Protein AF-A0A5E4JB56-F1 (afdb_monomer_lite)

Foldseek 3Di:
DDLVVLLVVVLVVLVPVPFWPDKDQWDWDWDWDDDPDPDIDIDTLPDIARIWTDGPPAWIEGEHEEAEPVVVVVSLVSLLVCVVVVGADRGQAYEYEHADQFDDPDCVVVVDPDPDPRDRVVVVVVVVVVVQVVSCVSNVHHYHYYYRD

Structure (mmCIF, N/CA/C/O backbone):
data_AF-A0A5E4JB56-F1
#
_entry.id   AF-A0A5E4JB56-F1
#
loop_
_atom_site.group_PDB
_atom_site.id
_atom_site.type_symbol
_atom_site.label_atom_id
_atom_site.label_alt_id
_atom_site.label_comp_id
_atom_site.label_asym_id
_atom_site.label_entity_id
_atom_site.label_seq_id
_atom_site.pdbx_PDB_ins_code
_atom_site.Cartn_x
_atom_site.Cartn_y
_atom_site.Cartn_z
_atom_site.occupancy
_atom_site.B_iso_or_equiv
_atom_site.auth_seq_id
_atom_site.auth_comp_id
_atom_site.auth_asym_id
_atom_site.auth_atom_id
_atom_site.pdbx_PDB_model_num
ATOM 1 N N . MET A 1 1 ? 13.897 10.060 -12.154 1.00 63.41 1 MET A N 1
ATOM 2 C CA . MET A 1 1 ? 13.003 10.841 -11.276 1.00 63.41 1 MET A CA 1
ATOM 3 C C . MET A 1 1 ? 13.309 10.422 -9.854 1.00 63.41 1 MET A C 1
ATOM 5 O O . MET A 1 1 ? 13.398 9.224 -9.605 1.00 63.41 1 MET A O 1
ATOM 9 N N . LEU A 1 2 ? 13.581 11.370 -8.964 1.00 75.44 2 LEU A N 1
ATOM 10 C CA . LEU A 1 2 ? 13.888 11.059 -7.568 1.00 75.44 2 LEU A CA 1
ATOM 11 C C . LEU A 1 2 ? 12.614 10.584 -6.856 1.00 75.44 2 LEU A C 1
ATOM 13 O O . LEU A 1 2 ? 11.507 11.005 -7.193 1.00 75.44 2 LEU A O 1
ATOM 17 N N . LYS A 1 3 ? 12.755 9.711 -5.852 1.00 80.25 3 LYS A N 1
ATOM 18 C CA . LYS A 1 3 ? 11.611 9.181 -5.090 1.00 80.25 3 LYS A CA 1
ATOM 19 C C . LYS A 1 3 ? 10.743 10.298 -4.491 1.00 80.25 3 LYS A C 1
ATOM 21 O O . LYS A 1 3 ? 9.524 10.179 -4.471 1.00 80.25 3 LYS A O 1
ATOM 26 N N . GLU A 1 4 ? 11.352 11.392 -4.044 1.00 84.00 4 GLU A N 1
ATOM 27 C CA . GLU A 1 4 ? 10.643 12.542 -3.467 1.00 84.00 4 GLU A CA 1
ATOM 28 C C . GLU A 1 4 ? 9.754 13.262 -4.493 1.00 84.00 4 GLU A C 1
ATOM 30 O O . GLU A 1 4 ? 8.606 13.581 -4.189 1.00 84.00 4 GLU A O 1
ATOM 35 N N . GLU A 1 5 ? 10.227 13.420 -5.733 1.00 85.69 5 GLU A N 1
ATOM 36 C CA . GLU A 1 5 ? 9.447 14.014 -6.830 1.00 85.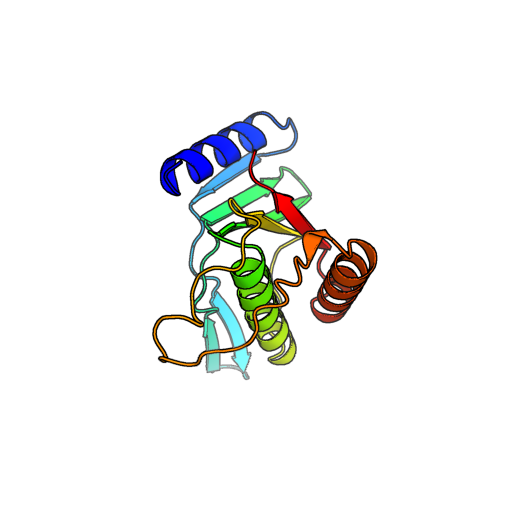69 5 GLU A CA 1
ATOM 37 C C . GLU A 1 5 ? 8.209 13.165 -7.153 1.00 85.69 5 GLU A C 1
ATOM 39 O O . GLU A 1 5 ? 7.123 13.684 -7.416 1.00 85.69 5 GLU A O 1
ATOM 44 N N . LEU A 1 6 ? 8.354 11.839 -7.093 1.00 86.69 6 LEU A N 1
ATOM 45 C CA . LEU A 1 6 ? 7.255 10.894 -7.285 1.00 86.69 6 LEU A CA 1
ATOM 46 C C . LEU A 1 6 ? 6.225 10.946 -6.164 1.00 86.69 6 LEU A C 1
ATOM 48 O O . LEU A 1 6 ? 5.026 10.911 -6.440 1.00 86.69 6 LEU A O 1
ATOM 52 N N . VAL A 1 7 ? 6.683 11.040 -4.913 1.00 89.75 7 VAL A N 1
ATOM 53 C CA . VAL A 1 7 ? 5.808 11.211 -3.746 1.00 89.75 7 VAL A CA 1
ATOM 54 C C . VAL A 1 7 ? 4.973 12.476 -3.910 1.00 89.75 7 VAL A C 1
ATOM 56 O O . VAL A 1 7 ? 3.752 12.415 -3.783 1.00 89.75 7 VAL A O 1
ATOM 59 N N . GLU A 1 8 ? 5.596 13.595 -4.280 1.00 90.69 8 GLU A N 1
ATOM 60 C CA . GLU A 1 8 ? 4.892 14.858 -4.503 1.00 90.69 8 GLU A CA 1
ATOM 61 C C . GLU A 1 8 ? 3.903 14.770 -5.678 1.00 90.69 8 GLU A C 1
ATOM 63 O O . GLU A 1 8 ? 2.750 15.196 -5.565 1.00 90.69 8 GLU A O 1
ATOM 68 N N . LYS A 1 9 ? 4.318 14.167 -6.800 1.00 90.94 9 LYS A N 1
ATOM 69 C CA . LYS A 1 9 ? 3.463 13.966 -7.980 1.00 90.94 9 LYS A CA 1
ATOM 70 C C . LYS A 1 9 ? 2.223 13.134 -7.645 1.00 90.94 9 LYS A C 1
ATOM 72 O O . LYS A 1 9 ? 1.115 13.489 -8.049 1.00 90.94 9 LYS A O 1
ATOM 77 N N . ILE A 1 10 ? 2.399 12.037 -6.909 1.00 90.88 10 ILE A N 1
ATOM 78 C CA . ILE A 1 10 ? 1.307 11.145 -6.509 1.00 90.88 10 ILE A CA 1
ATOM 79 C C . ILE A 1 10 ? 0.418 11.810 -5.449 1.00 90.88 10 ILE A C 1
ATOM 81 O O . ILE A 1 10 ? -0.801 11.690 -5.552 1.00 90.88 10 ILE A O 1
ATOM 85 N N . SER A 1 11 ? 0.983 12.566 -4.501 1.00 91.75 11 SER A N 1
ATOM 86 C CA . SER A 1 11 ? 0.211 13.346 -3.515 1.00 91.75 11 SER A CA 1
ATOM 87 C C . SER A 1 11 ? -0.754 14.307 -4.205 1.00 91.75 11 SER A C 1
ATOM 89 O O . SER A 1 11 ? -1.970 14.191 -4.054 1.00 91.75 11 SER A O 1
ATOM 91 N N . LYS A 1 12 ? -0.226 15.161 -5.093 1.00 91.88 12 LYS A N 1
ATOM 92 C CA . LYS A 1 12 ? -1.023 16.129 -5.864 1.00 91.88 12 LYS A CA 1
ATOM 93 C C . LYS A 1 12 ? -2.075 15.466 -6.747 1.00 91.88 12 LYS A C 1
ATOM 95 O O . LYS A 1 12 ? -3.103 16.070 -7.045 1.00 91.88 12 LYS A O 1
ATOM 100 N N . LYS A 1 13 ? -1.820 14.241 -7.217 1.00 91.56 13 LYS A N 1
ATOM 101 C CA . LYS A 1 13 ? -2.808 13.467 -7.974 1.00 91.56 13 LYS A CA 1
ATOM 102 C C . LYS A 1 13 ? -4.011 13.111 -7.099 1.00 91.56 13 LYS A C 1
ATOM 104 O O . LYS A 1 13 ? -5.130 13.309 -7.556 1.00 91.56 13 LYS A O 1
ATOM 109 N N . PHE A 1 14 ? -3.785 12.635 -5.875 1.00 90.31 14 PHE A N 1
ATOM 110 C CA . PHE A 1 14 ? -4.859 12.298 -4.938 1.00 90.31 14 PHE A CA 1
ATOM 111 C C . PHE A 1 14 ? -5.590 13.532 -4.406 1.00 90.31 14 PHE A C 1
ATOM 113 O O . PHE A 1 14 ? -6.811 13.512 -4.339 1.00 90.31 14 PHE A O 1
ATOM 120 N N . GLU A 1 15 ? -4.891 14.631 -4.124 1.00 88.00 15 GLU A N 1
ATOM 121 C CA . GLU A 1 15 ? -5.518 15.895 -3.690 1.00 88.00 15 GLU A CA 1
ATOM 122 C C . GLU A 1 15 ? -6.527 16.449 -4.712 1.00 88.00 15 GLU A C 1
ATOM 124 O O . GLU A 1 15 ? -7.473 17.146 -4.356 1.00 88.00 15 GLU A O 1
ATOM 129 N N . ARG A 1 16 ? -6.347 16.133 -6.000 1.00 87.62 16 ARG A N 1
ATOM 130 C CA . ARG A 1 16 ? -7.279 16.515 -7.073 1.00 87.62 16 ARG A CA 1
ATOM 131 C C . ARG A 1 16 ? -8.479 15.573 -7.195 1.00 87.62 16 ARG A C 1
ATOM 133 O O . ARG A 1 16 ? -9.417 15.886 -7.928 1.00 87.62 16 ARG A O 1
ATOM 140 N N . GLU A 1 17 ? -8.467 14.419 -6.530 1.00 84.31 17 GLU A N 1
ATOM 141 C CA . GLU A 1 17 ? -9.605 13.503 -6.501 1.00 84.31 17 GLU A CA 1
ATOM 142 C C . GLU A 1 17 ? -10.635 14.023 -5.488 1.00 84.31 17 GLU A C 1
ATOM 144 O O . GLU A 1 17 ? -10.386 14.043 -4.288 1.00 84.31 17 GLU A O 1
ATOM 149 N N . GLY A 1 18 ? -11.829 14.408 -5.954 1.00 71.69 18 GLY A N 1
ATOM 150 C CA . GLY A 1 18 ? -12.862 15.079 -5.141 1.00 71.69 18 GLY A CA 1
ATOM 151 C C . GLY A 1 18 ? -13.505 14.259 -4.010 1.00 71.69 18 GLY A C 1
ATOM 152 O O . GLY A 1 18 ? -14.616 14.568 -3.601 1.00 71.69 18 GLY A O 1
ATOM 153 N N . ARG A 1 19 ? -12.868 13.177 -3.552 1.00 84.25 19 ARG A N 1
ATOM 154 C CA . ARG A 1 19 ? -13.283 12.356 -2.398 1.00 84.25 19 ARG A CA 1
ATOM 155 C C . ARG A 1 19 ? -12.188 12.225 -1.336 1.00 84.25 19 ARG A C 1
ATOM 157 O O . ARG A 1 19 ? -12.415 11.566 -0.319 1.00 84.25 19 ARG A O 1
ATOM 164 N N . VAL A 1 20 ? -11.002 12.775 -1.595 1.00 88.81 20 VAL A N 1
ATOM 165 C CA . VAL A 1 20 ? -9.872 12.760 -0.667 1.00 88.81 20 VAL A CA 1
ATOM 166 C C . VAL A 1 20 ? -10.034 13.922 0.302 1.00 88.81 20 VAL A C 1
ATOM 168 O O . VAL A 1 20 ? -10.172 15.069 -0.108 1.00 88.81 20 VAL A O 1
ATOM 171 N N . LYS A 1 21 ? -10.042 13.593 1.591 1.00 91.19 21 LYS A N 1
ATOM 172 C CA . LYS A 1 21 ? -10.083 14.549 2.694 1.00 91.19 21 LYS A CA 1
ATOM 173 C C . LYS A 1 21 ? -8.684 15.083 2.989 1.00 91.19 21 LYS A C 1
ATOM 175 O O . LYS A 1 21 ? -8.527 16.280 3.193 1.00 91.19 21 LYS A O 1
ATOM 180 N N . ASP A 1 22 ? -7.697 14.187 3.043 1.00 91.62 22 ASP A N 1
ATOM 181 C CA . ASP A 1 22 ? -6.315 14.539 3.362 1.00 91.62 22 ASP A CA 1
ATOM 182 C C . ASP A 1 22 ? -5.315 13.548 2.747 1.00 91.62 22 ASP A C 1
ATOM 184 O O . ASP A 1 22 ? -5.627 12.371 2.524 1.00 91.62 22 ASP A O 1
ATOM 188 N N . VAL A 1 23 ? -4.099 14.033 2.497 1.00 92.06 23 VAL A N 1
ATOM 189 C CA . VAL A 1 23 ? -2.951 13.238 2.060 1.00 92.06 23 VAL A CA 1
ATOM 190 C C . VAL A 1 23 ? -1.817 13.441 3.053 1.00 92.06 23 VAL A C 1
ATOM 192 O O . VAL A 1 23 ? -1.145 14.469 3.086 1.00 92.06 23 VAL A O 1
ATOM 195 N N . ILE A 1 24 ? -1.591 12.422 3.871 1.00 92.38 24 ILE A N 1
ATOM 196 C CA . ILE A 1 24 ? -0.678 12.486 5.005 1.00 92.38 24 ILE A CA 1
ATOM 197 C C . ILE A 1 24 ? 0.605 11.744 4.634 1.00 92.38 24 ILE A C 1
ATOM 199 O O . ILE A 1 24 ? 0.568 10.660 4.047 1.00 92.38 24 ILE A O 1
ATOM 203 N N . LYS A 1 25 ? 1.767 12.290 5.008 1.00 91.12 25 LYS A N 1
ATOM 204 C CA . LYS A 1 25 ? 3.029 11.542 4.937 1.00 91.12 25 LYS A CA 1
ATOM 205 C C . LYS A 1 25 ? 2.889 10.294 5.801 1.00 91.12 25 LYS A C 1
ATOM 207 O O . LYS A 1 25 ? 2.529 10.407 6.970 1.00 91.12 25 LYS A O 1
ATOM 212 N N . GLY A 1 26 ? 3.159 9.116 5.240 1.00 84.94 26 GLY A N 1
ATOM 213 C CA . GLY A 1 26 ? 2.871 7.878 5.958 1.00 84.94 26 GLY A CA 1
ATOM 214 C C . GLY A 1 26 ? 3.656 7.760 7.260 1.00 84.94 26 GLY A C 1
ATOM 215 O O . GLY A 1 26 ? 4.604 8.513 7.483 1.00 84.94 26 GLY A O 1
ATOM 216 N N . ASP A 1 27 ? 3.268 6.838 8.140 1.00 81.62 27 ASP A N 1
ATOM 217 C CA . ASP A 1 27 ? 4.006 6.541 9.368 1.00 81.62 27 ASP A CA 1
ATOM 218 C C . ASP A 1 27 ? 4.039 5.047 9.698 1.00 81.62 27 ASP A C 1
ATOM 220 O O . ASP A 1 27 ? 3.379 4.249 9.033 1.00 81.62 27 ASP A O 1
ATOM 224 N N . TYR A 1 28 ? 4.860 4.645 10.672 1.00 79.56 28 TYR A N 1
ATOM 225 C CA . TYR A 1 28 ? 4.922 3.249 11.095 1.00 79.56 28 TYR A CA 1
ATOM 226 C C . TYR A 1 28 ? 3.542 2.745 11.512 1.00 79.56 28 TYR A C 1
ATOM 228 O O . TYR A 1 28 ? 2.883 3.309 12.387 1.00 79.56 28 TYR A O 1
ATOM 236 N N . ILE A 1 29 ? 3.132 1.633 10.907 1.00 73.62 29 ILE A N 1
ATOM 237 C CA . ILE A 1 29 ? 1.851 1.015 11.214 1.00 73.62 29 ILE A CA 1
ATOM 238 C C . ILE A 1 29 ? 2.037 0.173 12.473 1.00 73.62 29 ILE A C 1
ATOM 240 O O . ILE A 1 29 ? 2.607 -0.923 12.447 1.00 73.62 29 ILE A O 1
ATOM 244 N N . ASN A 1 30 ? 1.577 0.724 13.590 1.00 70.81 30 ASN A N 1
ATOM 245 C CA . ASN A 1 30 ? 1.545 0.055 14.879 1.00 70.81 30 ASN A CA 1
ATOM 246 C C . ASN A 1 30 ? 0.170 -0.555 15.087 1.00 70.81 30 ASN A C 1
ATOM 248 O O . ASN A 1 30 ? -0.838 0.137 14.970 1.00 70.81 30 ASN A O 1
ATOM 252 N N . ASN A 1 31 ? 0.130 -1.830 15.454 1.00 67.50 31 ASN A N 1
ATOM 253 C CA . ASN A 1 31 ? -1.103 -2.434 15.914 1.00 67.50 31 ASN A CA 1
ATOM 254 C C . ASN A 1 31 ? -0.944 -2.951 17.339 1.00 67.50 31 ASN A C 1
ATOM 256 O O . ASN A 1 31 ? 0.090 -3.512 17.720 1.00 67.50 31 ASN A O 1
ATOM 260 N N . TYR A 1 32 ? -1.987 -2.741 18.128 1.00 67.00 32 TYR A N 1
ATOM 261 C CA . TYR A 1 32 ? -2.023 -3.054 19.542 1.00 67.00 32 TYR A CA 1
ATOM 262 C C . TYR A 1 32 ? -2.992 -4.205 19.759 1.00 67.00 32 TYR A C 1
ATOM 264 O O . TYR A 1 32 ? -4.198 -4.067 19.570 1.00 67.00 32 TYR A O 1
ATOM 272 N N . LYS A 1 33 ? -2.474 -5.346 20.216 1.00 63.78 33 LYS A N 1
ATOM 273 C CA . LYS A 1 33 ? -3.311 -6.458 20.664 1.00 63.78 33 LYS A CA 1
ATOM 274 C C . LYS A 1 33 ? -3.339 -6.478 22.184 1.00 63.78 33 LYS A C 1
ATOM 276 O O . LYS A 1 33 ? -2.314 -6.700 22.831 1.00 63.78 33 LYS A O 1
ATOM 281 N N . LYS A 1 34 ? -4.518 -6.263 22.768 1.00 64.81 34 LYS A N 1
ATOM 282 C CA . LYS A 1 34 ? -4.727 -6.423 24.211 1.00 64.81 34 LYS A CA 1
ATOM 283 C C . LYS A 1 34 ? -4.710 -7.916 24.561 1.00 64.81 34 LYS A C 1
ATOM 285 O O . LYS A 1 34 ? -5.419 -8.707 23.945 1.00 64.81 34 LYS A O 1
ATOM 290 N N . ILE A 1 35 ? -3.895 -8.304 25.538 1.00 69.56 35 ILE A N 1
ATOM 291 C CA . ILE A 1 35 ? -3.784 -9.672 26.055 1.00 69.56 35 ILE A CA 1
ATOM 292 C C . ILE A 1 35 ? -4.185 -9.638 27.535 1.00 69.56 35 ILE A C 1
ATOM 294 O O . ILE A 1 35 ? -3.362 -9.441 28.424 1.00 69.56 35 ILE A O 1
ATOM 298 N N . GLY A 1 36 ? -5.480 -9.803 27.805 1.00 69.38 36 GLY A N 1
ATOM 299 C CA . GLY A 1 36 ? -6.031 -9.770 29.164 1.00 69.38 36 GLY A CA 1
ATOM 300 C C . GLY A 1 36 ? -6.231 -8.358 29.732 1.00 69.38 36 GLY A C 1
ATOM 301 O O . GLY A 1 36 ? -6.179 -7.359 29.018 1.00 69.38 36 GLY A O 1
ATOM 302 N N . ALA A 1 37 ? -6.508 -8.273 31.037 1.00 72.88 37 ALA A N 1
ATOM 303 C CA . ALA A 1 37 ? -6.933 -7.027 31.683 1.00 72.88 37 ALA A CA 1
ATOM 304 C C . ALA A 1 37 ? -5.837 -5.941 31.743 1.00 72.88 37 ALA A C 1
ATOM 306 O O . ALA A 1 37 ? -6.168 -4.760 31.662 1.00 72.88 37 ALA A O 1
ATOM 307 N N . TYR A 1 38 ? -4.554 -6.331 31.805 1.00 63.66 38 TYR A N 1
ATOM 308 C CA . TYR A 1 38 ? -3.433 -5.419 32.100 1.00 63.66 38 TYR A CA 1
ATOM 309 C C . TYR A 1 38 ? -2.209 -5.558 31.180 1.00 63.66 38 TYR A C 1
ATOM 311 O O . TYR A 1 38 ? -1.170 -4.969 31.464 1.00 63.66 38 TYR A O 1
ATOM 319 N N . LYS A 1 39 ? -2.279 -6.343 30.097 1.00 55.22 39 LYS A N 1
ATOM 320 C CA . LYS A 1 39 ? -1.164 -6.474 29.144 1.00 55.22 39 LYS A CA 1
ATOM 321 C C . LYS A 1 39 ? -1.620 -6.138 27.733 1.00 55.22 39 LYS A C 1
ATOM 323 O O . LYS A 1 39 ? -2.707 -6.520 27.306 1.00 55.22 39 LYS A O 1
ATOM 328 N N . ALA A 1 40 ? -0.765 -5.439 27.003 1.00 65.12 40 ALA A N 1
ATOM 329 C CA . ALA A 1 40 ? -0.899 -5.217 25.574 1.00 65.12 40 ALA A CA 1
ATOM 330 C C . ALA A 1 40 ? 0.432 -5.561 24.913 1.00 65.12 40 ALA A C 1
ATOM 332 O O . ALA A 1 40 ? 1.495 -5.306 25.476 1.00 65.12 40 ALA A O 1
ATOM 333 N N . VAL A 1 41 ? 0.362 -6.161 23.732 1.00 65.88 41 VAL A N 1
ATOM 334 C CA . VAL A 1 41 ? 1.522 -6.373 22.872 1.00 65.88 41 VAL A CA 1
ATOM 335 C C . VAL A 1 41 ? 1.336 -5.474 21.665 1.00 65.88 41 VAL A C 1
ATOM 337 O O . VAL A 1 41 ? 0.334 -5.589 20.956 1.00 65.88 41 VAL A O 1
ATOM 340 N N . SER A 1 42 ? 2.286 -4.566 21.452 1.00 68.25 42 SER A N 1
ATOM 341 C CA . SER A 1 42 ? 2.395 -3.835 20.198 1.00 68.25 42 SER A CA 1
ATOM 342 C C . SER A 1 42 ? 3.219 -4.656 19.216 1.00 68.25 42 SER A C 1
ATOM 344 O O . SER A 1 42 ? 4.236 -5.260 19.565 1.00 68.25 42 SER A O 1
ATOM 346 N N . LYS A 1 43 ? 2.762 -4.695 17.970 1.00 70.19 43 LYS A N 1
ATOM 347 C CA . LYS A 1 43 ? 3.566 -5.164 16.849 1.00 70.19 43 LYS A CA 1
ATOM 348 C C . LYS A 1 43 ? 3.569 -4.079 15.791 1.00 70.19 43 LYS A C 1
ATOM 350 O O . LYS A 1 43 ? 2.518 -3.564 15.413 1.00 70.19 43 LYS A O 1
ATOM 355 N N . THR A 1 44 ? 4.766 -3.752 15.335 1.00 72.69 44 THR A N 1
ATOM 356 C CA . THR A 1 44 ? 5.003 -2.710 14.344 1.00 72.69 44 THR A CA 1
ATOM 357 C C . THR A 1 44 ? 5.336 -3.368 13.022 1.00 72.69 44 THR A C 1
ATOM 359 O O . THR A 1 44 ? 6.209 -4.239 12.956 1.00 72.69 44 THR A O 1
ATOM 362 N N . LEU A 1 45 ? 4.642 -2.964 11.962 1.00 73.81 45 LEU A N 1
ATOM 363 C CA . LEU A 1 45 ? 5.106 -3.269 10.623 1.00 73.81 45 LEU A CA 1
ATOM 364 C C . LEU A 1 45 ? 6.315 -2.363 10.400 1.00 73.81 45 LEU A C 1
ATOM 366 O O . LEU A 1 45 ? 6.162 -1.153 10.248 1.00 73.81 45 LEU A O 1
ATOM 370 N N . ASN A 1 46 ? 7.520 -2.938 10.399 1.00 73.88 46 ASN A N 1
ATOM 371 C CA . ASN A 1 46 ? 8.781 -2.216 10.165 1.00 73.88 46 ASN A CA 1
ATOM 372 C C . ASN A 1 46 ? 8.940 -1.808 8.688 1.00 73.88 46 ASN A C 1
ATOM 374 O O . ASN A 1 46 ? 10.006 -1.936 8.087 1.00 73.88 46 ASN A O 1
ATOM 378 N N . PHE A 1 47 ? 7.839 -1.388 8.077 1.00 78.19 47 PHE A N 1
ATOM 379 C CA . PHE A 1 47 ? 7.759 -0.881 6.731 1.00 78.19 47 PHE A CA 1
ATOM 380 C C . PHE A 1 47 ? 6.632 0.149 6.679 1.00 78.19 47 PHE A C 1
ATOM 382 O O . PHE A 1 47 ? 5.475 -0.161 6.961 1.00 78.19 47 PHE A O 1
ATOM 389 N N . LYS A 1 48 ? 7.004 1.388 6.377 1.00 87.38 48 LYS A N 1
ATOM 390 C CA . LYS A 1 48 ? 6.147 2.568 6.460 1.00 87.38 48 LYS A CA 1
ATOM 391 C C . LYS A 1 48 ? 5.641 2.923 5.057 1.00 87.38 48 LYS A C 1
ATOM 393 O O . LYS A 1 48 ? 6.461 2.938 4.138 1.00 87.38 48 LYS A O 1
ATOM 398 N N . PRO A 1 49 ? 4.333 3.176 4.870 1.00 91.75 49 PRO A N 1
ATOM 399 C CA . PRO A 1 49 ? 3.838 3.733 3.622 1.00 91.75 49 PRO A CA 1
ATOM 400 C C . PRO A 1 49 ? 4.452 5.110 3.386 1.00 91.75 49 PRO A C 1
ATOM 402 O O . PRO A 1 49 ? 4.784 5.831 4.327 1.00 91.75 49 PRO A O 1
ATOM 405 N N . ASP A 1 50 ? 4.602 5.477 2.122 1.00 93.31 50 ASP A N 1
ATOM 406 C CA . ASP A 1 50 ? 5.064 6.808 1.751 1.00 93.31 50 ASP A CA 1
ATOM 407 C C . ASP A 1 50 ? 3.944 7.833 1.965 1.00 93.31 50 ASP A C 1
ATOM 409 O O . ASP A 1 50 ? 4.199 8.922 2.482 1.00 93.31 50 ASP A O 1
ATOM 413 N N . LEU A 1 51 ? 2.695 7.451 1.659 1.00 93.50 51 LEU A N 1
ATOM 414 C CA . LEU A 1 51 ? 1.503 8.274 1.870 1.00 93.50 51 LEU A CA 1
ATOM 415 C C . LEU A 1 51 ? 0.356 7.471 2.499 1.00 93.50 51 LEU A C 1
ATOM 417 O O . LEU A 1 51 ? 0.191 6.273 2.258 1.00 93.50 51 LEU A O 1
ATOM 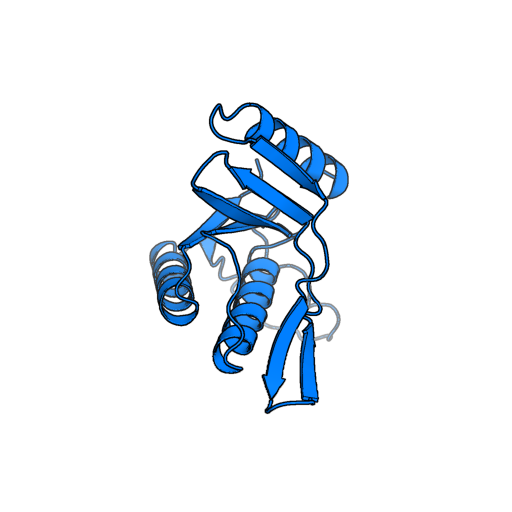421 N N . ILE A 1 52 ? -0.462 8.173 3.271 1.00 93.38 52 ILE A N 1
ATOM 422 C CA . ILE A 1 52 ? -1.729 7.722 3.838 1.00 93.38 52 ILE A CA 1
ATOM 423 C C . ILE A 1 52 ? -2.812 8.633 3.256 1.00 93.38 52 ILE A C 1
ATOM 425 O O . ILE A 1 52 ? -2.760 9.845 3.446 1.00 93.38 52 ILE A O 1
ATOM 429 N N . ILE A 1 53 ? -3.764 8.060 2.520 1.00 93.44 53 ILE A N 1
ATOM 430 C CA . ILE A 1 53 ? -4.853 8.818 1.887 1.00 93.44 53 ILE A CA 1
ATOM 431 C C . ILE A 1 53 ? -6.108 8.654 2.731 1.00 93.44 53 ILE A C 1
ATOM 433 O O . ILE A 1 53 ? -6.644 7.548 2.813 1.00 93.44 53 ILE A O 1
ATOM 437 N N . GLU A 1 54 ? -6.584 9.736 3.341 1.00 92.12 54 GLU A N 1
ATOM 438 C CA . GLU A 1 54 ? -7.863 9.754 4.047 1.00 92.12 54 GLU A CA 1
ATOM 439 C C . GLU A 1 54 ? -8.982 10.170 3.096 1.00 92.12 54 GLU A C 1
ATOM 441 O O . GLU A 1 54 ? -8.900 11.203 2.432 1.00 92.12 54 GLU A O 1
ATOM 446 N N . TYR A 1 55 ? -10.068 9.404 3.066 1.00 91.12 55 TYR A N 1
ATOM 447 C CA . TYR A 1 55 ? -11.278 9.771 2.331 1.00 91.12 55 TYR A CA 1
ATOM 448 C C . TYR A 1 55 ? -12.361 10.240 3.297 1.00 91.12 55 TYR A C 1
ATOM 450 O O . TYR A 1 55 ? -12.484 9.701 4.396 1.00 91.12 55 TYR A O 1
ATOM 458 N N . GLU A 1 56 ? -13.212 11.171 2.862 1.00 84.88 56 GLU A N 1
ATOM 459 C CA . GLU A 1 56 ? -14.223 11.802 3.727 1.00 84.88 56 GLU A CA 1
ATOM 460 C C . GLU A 1 56 ? -15.155 10.802 4.433 1.00 84.88 56 GLU A C 1
ATOM 462 O O . GLU A 1 56 ? -15.566 11.051 5.559 1.00 84.88 56 GLU A O 1
ATOM 467 N N . ASN A 1 57 ? -15.466 9.658 3.806 1.00 81.31 57 ASN A N 1
ATOM 468 C CA . ASN A 1 57 ? -16.379 8.639 4.348 1.00 81.31 57 ASN A CA 1
ATOM 469 C C . ASN A 1 57 ? -16.009 7.204 3.922 1.00 81.31 57 ASN A C 1
ATOM 471 O O . ASN A 1 57 ? -16.880 6.361 3.706 1.00 81.31 57 ASN A O 1
ATOM 475 N N . SER A 1 58 ? -14.734 6.915 3.649 1.00 76.00 58 SER A N 1
ATOM 476 C CA . SER A 1 58 ? -14.349 5.637 3.012 1.00 76.00 58 SER A CA 1
ATOM 477 C C . SER A 1 58 ? -13.082 4.993 3.571 1.00 76.00 58 SER A C 1
ATOM 479 O O . SER A 1 58 ? -12.537 4.083 2.946 1.00 76.00 58 SER A O 1
ATOM 481 N N . GLY A 1 59 ? -12.660 5.420 4.761 1.00 86.25 59 GLY A N 1
ATOM 482 C CA . GLY A 1 59 ? -11.473 4.904 5.430 1.00 86.25 59 GLY A CA 1
ATOM 483 C C . GLY A 1 59 ? -10.189 5.444 4.814 1.00 86.25 59 GLY A C 1
ATOM 484 O O . GLY A 1 59 ? -10.159 6.553 4.279 1.00 86.25 59 GLY A O 1
ATOM 485 N N . VAL A 1 60 ? -9.135 4.642 4.918 1.00 90.88 60 VAL A N 1
ATOM 486 C CA . VAL A 1 60 ? -7.766 5.043 4.600 1.00 90.88 60 VAL A CA 1
ATOM 487 C C . VAL A 1 60 ? -7.168 4.123 3.544 1.00 90.88 60 VAL A C 1
ATOM 489 O O . VAL A 1 60 ? -7.369 2.912 3.606 1.00 90.88 60 VAL A O 1
ATOM 492 N N . ASP A 1 61 ? -6.393 4.668 2.611 1.00 92.88 61 ASP A N 1
ATOM 493 C CA . ASP A 1 61 ? -5.502 3.874 1.763 1.00 92.88 61 ASP A CA 1
ATOM 494 C C . ASP A 1 61 ? -4.044 4.053 2.181 1.00 92.88 61 ASP A C 1
ATOM 496 O O . ASP A 1 61 ? -3.599 5.160 2.484 1.00 92.88 61 ASP A O 1
ATOM 500 N N . TYR A 1 62 ? -3.281 2.964 2.128 1.00 93.62 62 TYR A N 1
ATOM 501 C CA . TYR A 1 62 ? -1.828 3.008 2.285 1.00 93.62 62 TYR A CA 1
ATOM 502 C C . TYR A 1 62 ? -1.160 2.972 0.920 1.00 93.62 62 TYR A C 1
ATOM 504 O O . TYR A 1 62 ? -1.443 2.088 0.112 1.00 93.62 62 TYR A O 1
ATOM 512 N N . VAL A 1 63 ? -0.266 3.925 0.665 1.00 93.38 63 VAL A N 1
ATOM 513 C CA . VAL A 1 63 ? 0.423 4.073 -0.616 1.00 93.38 63 VAL A CA 1
ATOM 514 C C . VAL A 1 63 ? 1.921 3.893 -0.419 1.00 93.38 63 VAL A C 1
ATOM 516 O O . VAL A 1 63 ? 2.549 4.589 0.377 1.00 93.38 63 VAL A O 1
ATOM 519 N N . PHE A 1 64 ? 2.490 2.973 -1.186 1.00 92.94 64 PHE A N 1
ATOM 520 C CA . PHE A 1 64 ? 3.913 2.676 -1.247 1.00 92.94 64 PHE A CA 1
ATOM 521 C C . PHE A 1 64 ? 4.453 3.063 -2.621 1.00 92.94 64 PHE A C 1
ATOM 523 O O . PHE A 1 64 ? 3.864 2.713 -3.643 1.00 92.94 64 PHE A O 1
ATOM 530 N N . ILE A 1 65 ? 5.573 3.772 -2.642 1.00 90.69 65 ILE A N 1
ATOM 531 C CA . ILE A 1 65 ? 6.273 4.240 -3.835 1.00 90.69 65 ILE A CA 1
ATOM 532 C C . ILE A 1 65 ? 7.675 3.634 -3.794 1.00 90.69 65 ILE A C 1
ATOM 534 O O . ILE A 1 65 ? 8.498 3.953 -2.929 1.00 90.69 65 ILE A O 1
ATOM 538 N N . LEU A 1 66 ? 7.913 2.703 -4.708 1.00 88.19 66 LEU A N 1
ATOM 539 C CA . LEU A 1 66 ? 9.045 1.782 -4.688 1.00 88.19 66 LEU A CA 1
ATOM 540 C C . LEU A 1 66 ? 9.807 1.841 -6.012 1.00 88.19 66 LEU A C 1
ATOM 542 O O . LEU A 1 66 ? 9.278 2.303 -7.021 1.00 88.19 66 LEU A O 1
ATOM 546 N N . GLY A 1 67 ? 11.059 1.389 -6.002 1.00 82.19 67 GLY A N 1
ATOM 547 C CA . GLY A 1 67 ? 11.908 1.437 -7.193 1.00 82.19 67 GLY A CA 1
ATOM 548 C C . GLY A 1 67 ? 11.504 0.405 -8.246 1.00 82.19 67 GLY A C 1
ATOM 549 O O . GLY A 1 67 ? 11.635 0.644 -9.440 1.00 82.19 67 GLY A O 1
ATOM 550 N N . SER A 1 68 ? 10.962 -0.739 -7.821 1.00 83.50 68 SER A N 1
ATOM 551 C CA . SER A 1 68 ? 10.670 -1.855 -8.724 1.00 83.50 68 SER A CA 1
ATOM 552 C C . SER A 1 68 ? 9.448 -2.668 -8.309 1.00 83.50 68 SER A C 1
ATOM 554 O O . SER A 1 68 ? 9.038 -2.681 -7.145 1.00 83.50 68 SER A O 1
ATOM 556 N N . LEU A 1 69 ? 8.911 -3.435 -9.260 1.00 82.19 69 LEU A N 1
ATOM 557 C CA . LEU A 1 69 ? 7.853 -4.411 -8.995 1.00 82.19 69 LEU A CA 1
ATOM 558 C C . LEU A 1 69 ? 8.282 -5.478 -7.967 1.00 82.19 69 LEU A C 1
ATOM 560 O O . LEU A 1 69 ? 7.467 -5.925 -7.160 1.00 82.19 69 LEU A O 1
ATOM 564 N N . VAL A 1 70 ? 9.563 -5.860 -7.946 1.00 81.75 70 VAL A N 1
ATOM 565 C CA . VAL A 1 70 ? 10.108 -6.826 -6.974 1.00 81.75 70 VAL A CA 1
ATOM 566 C C . VAL A 1 70 ? 10.007 -6.285 -5.554 1.00 81.75 70 VAL A C 1
ATOM 568 O O . VAL A 1 70 ? 9.606 -7.010 -4.643 1.00 81.75 70 VAL A O 1
ATOM 571 N N . GLU A 1 71 ? 10.317 -5.004 -5.358 1.00 84.50 71 GLU A N 1
ATOM 572 C CA . GLU A 1 71 ? 10.124 -4.355 -4.064 1.00 84.50 71 GLU A CA 1
ATOM 573 C C . GLU A 1 71 ? 8.647 -4.350 -3.665 1.00 84.50 71 GLU A C 1
ATOM 575 O O . GLU A 1 71 ? 8.340 -4.676 -2.517 1.00 84.50 71 GLU A O 1
ATOM 580 N N . CYS A 1 72 ? 7.723 -4.077 -4.598 1.00 87.88 72 CYS A N 1
ATOM 581 C CA . CYS A 1 72 ? 6.283 -4.165 -4.325 1.00 87.88 72 CYS A CA 1
ATOM 582 C C . CYS A 1 72 ? 5.890 -5.554 -3.813 1.00 87.88 72 CYS A C 1
ATOM 584 O O . CYS A 1 72 ? 5.226 -5.669 -2.781 1.00 87.88 72 CYS A O 1
ATOM 586 N N . LEU A 1 73 ? 6.337 -6.614 -4.494 1.00 86.62 73 LEU A N 1
ATOM 587 C CA . LEU A 1 73 ? 6.065 -7.995 -4.092 1.00 86.62 73 LEU A CA 1
ATOM 588 C C . LEU A 1 73 ? 6.714 -8.342 -2.743 1.00 86.62 73 LEU A C 1
ATOM 590 O O . LEU A 1 73 ? 6.097 -9.015 -1.918 1.00 86.62 73 LEU A O 1
ATOM 594 N N . GLY A 1 74 ? 7.923 -7.843 -2.475 1.00 87.50 74 GLY A N 1
ATOM 595 C CA . GLY A 1 74 ? 8.600 -8.021 -1.190 1.00 87.50 74 GLY A CA 1
ATOM 596 C C . GLY A 1 74 ? 7.849 -7.364 -0.027 1.00 87.50 74 GLY A C 1
ATOM 597 O O . GLY A 1 74 ? 7.738 -7.945 1.055 1.00 87.50 74 GLY A O 1
ATOM 598 N N . VAL A 1 75 ? 7.290 -6.172 -0.243 1.00 89.06 75 VAL A N 1
ATOM 599 C CA . VAL A 1 75 ? 6.457 -5.478 0.751 1.00 89.06 75 VAL A CA 1
ATOM 600 C C . VAL A 1 75 ? 5.118 -6.188 0.941 1.00 89.06 75 VAL A C 1
ATOM 602 O O . VAL A 1 75 ? 4.698 -6.388 2.081 1.00 89.06 75 VAL A O 1
ATOM 605 N N . LEU A 1 76 ? 4.484 -6.649 -0.141 1.00 90.12 76 LEU A N 1
ATOM 606 C CA . LEU A 1 76 ? 3.272 -7.470 -0.076 1.00 90.12 76 LEU A CA 1
ATOM 607 C C . LEU A 1 76 ? 3.482 -8.751 0.733 1.00 90.12 76 LEU A C 1
ATOM 609 O O . LEU A 1 76 ? 2.659 -9.070 1.591 1.00 90.12 76 LEU A O 1
ATOM 613 N N . GLY A 1 77 ? 4.609 -9.438 0.533 1.00 88.75 77 GLY A N 1
ATOM 614 C CA . GLY A 1 77 ? 4.988 -10.605 1.328 1.00 88.75 77 GLY A CA 1
ATOM 615 C C . GLY A 1 77 ? 5.063 -10.292 2.825 1.00 88.75 77 GLY A C 1
ATOM 616 O O . GLY A 1 77 ? 4.496 -11.019 3.641 1.00 88.75 77 GLY A O 1
ATOM 617 N N . LYS A 1 78 ? 5.685 -9.166 3.201 1.00 87.69 78 LYS A N 1
ATOM 618 C CA . LYS A 1 78 ? 5.752 -8.717 4.604 1.00 87.69 78 LYS A CA 1
ATOM 619 C C . LYS A 1 78 ? 4.370 -8.413 5.183 1.00 87.69 78 LYS A C 1
ATOM 621 O O . LYS A 1 78 ? 4.099 -8.790 6.319 1.00 87.69 78 LYS A O 1
ATOM 626 N N . ILE A 1 79 ? 3.497 -7.764 4.414 1.00 88.94 79 ILE A N 1
ATOM 627 C CA . ILE A 1 79 ? 2.124 -7.459 4.838 1.00 88.94 79 ILE A CA 1
ATOM 628 C C . ILE A 1 79 ? 1.311 -8.746 5.030 1.00 88.94 79 ILE A C 1
ATOM 630 O O . ILE A 1 79 ? 0.607 -8.881 6.030 1.00 88.94 79 ILE A O 1
ATOM 634 N N . ALA A 1 80 ? 1.439 -9.715 4.122 1.00 88.50 80 ALA A N 1
ATOM 635 C CA . ALA A 1 80 ? 0.767 -11.005 4.242 1.00 88.50 80 ALA A CA 1
ATOM 636 C C . ALA A 1 80 ? 1.204 -11.768 5.504 1.00 88.50 80 ALA A C 1
ATOM 638 O O . ALA A 1 80 ? 0.353 -12.284 6.226 1.00 88.50 80 ALA A O 1
ATOM 639 N N . LEU A 1 81 ? 2.504 -11.774 5.824 1.00 85.06 81 LEU A N 1
ATOM 640 C CA . LEU A 1 81 ? 3.013 -12.332 7.085 1.00 85.06 81 LEU A CA 1
ATOM 641 C C . LEU A 1 81 ? 2.448 -11.590 8.305 1.00 85.06 81 LEU A C 1
ATOM 643 O O . LEU A 1 81 ? 2.093 -12.202 9.310 1.00 85.06 81 LEU A O 1
ATOM 647 N N . PHE A 1 82 ? 2.315 -10.267 8.214 1.00 84.44 82 PHE A N 1
ATOM 648 C CA . PHE A 1 82 ? 1.711 -9.461 9.273 1.00 84.44 82 PHE A CA 1
ATOM 649 C C . PHE A 1 82 ? 0.248 -9.858 9.528 1.00 84.44 82 PHE A C 1
ATOM 651 O O . PHE A 1 82 ? -0.166 -10.002 10.682 1.00 84.44 82 PHE A O 1
ATOM 658 N N . LYS A 1 83 ? -0.509 -10.137 8.458 1.00 84.38 83 LYS A N 1
ATOM 659 C CA . LYS A 1 83 ? -1.881 -10.650 8.550 1.00 84.38 83 LYS A CA 1
ATOM 660 C C . LYS A 1 83 ? -1.942 -12.043 9.180 1.00 84.38 83 LYS A C 1
ATOM 662 O O . LYS A 1 83 ? -2.796 -12.269 10.036 1.00 84.38 83 LYS A O 1
ATOM 667 N N . GLU A 1 84 ? -1.023 -12.950 8.837 1.00 83.25 84 GLU A N 1
ATOM 668 C CA . GLU A 1 84 ? -0.920 -14.281 9.472 1.00 83.25 84 GLU A CA 1
ATOM 669 C C . GLU A 1 84 ? -0.682 -14.188 10.986 1.00 83.25 84 GLU A C 1
ATOM 671 O O . GLU A 1 84 ? -1.172 -15.010 11.758 1.00 83.25 84 GLU A O 1
ATOM 676 N N . MET A 1 85 ? -0.013 -13.127 11.442 1.00 80.12 85 MET A N 1
ATOM 677 C CA . MET A 1 85 ? 0.176 -12.827 12.865 1.00 80.12 85 MET A CA 1
ATOM 678 C C . MET A 1 85 ? -1.086 -12.251 13.543 1.00 80.12 85 MET A C 1
ATOM 680 O O . MET A 1 85 ? -1.004 -11.800 14.690 1.00 80.12 85 MET A O 1
ATOM 684 N N . GLN A 1 86 ? -2.240 -12.299 12.864 1.00 77.75 86 GLN A N 1
ATOM 685 C CA . GLN A 1 86 ? -3.538 -11.744 13.265 1.00 77.75 86 GLN A CA 1
ATOM 686 C C . GLN A 1 86 ? -3.500 -10.239 13.522 1.00 77.75 86 GLN A C 1
ATOM 688 O O . GLN A 1 86 ? -4.170 -9.734 14.426 1.00 77.75 86 GLN A O 1
ATOM 693 N N . ILE A 1 87 ? -2.690 -9.526 12.746 1.00 74.06 87 ILE A N 1
ATOM 694 C CA . ILE A 1 87 ? -2.628 -8.076 12.795 1.00 74.06 87 ILE A CA 1
ATOM 695 C C . ILE A 1 87 ? -3.336 -7.552 11.562 1.00 74.06 87 ILE A C 1
ATOM 697 O O . ILE A 1 87 ? -2.871 -7.758 10.443 1.00 74.06 87 ILE A O 1
ATOM 701 N N . ASP A 1 88 ? -4.481 -6.908 11.763 1.00 76.12 88 ASP A N 1
ATOM 702 C CA . ASP A 1 88 ? -5.189 -6.307 10.643 1.00 76.12 88 ASP A CA 1
ATOM 703 C C . ASP A 1 88 ? -4.599 -4.943 10.295 1.00 76.12 88 ASP A C 1
ATOM 705 O O . ASP A 1 88 ? -4.115 -4.218 11.165 1.00 76.12 88 ASP A O 1
ATOM 709 N N . LEU A 1 89 ? -4.637 -4.590 9.018 1.00 81.62 89 LEU A N 1
ATOM 710 C CA . LEU A 1 89 ? -4.323 -3.235 8.594 1.00 81.62 89 LEU A CA 1
ATOM 711 C C . LEU A 1 89 ? -5.622 -2.441 8.563 1.00 81.62 89 LEU A C 1
ATOM 713 O O . LEU A 1 89 ? -6.578 -2.844 7.893 1.00 81.62 89 LEU A O 1
ATOM 717 N N . ASP A 1 90 ? -5.650 -1.304 9.253 1.00 84.06 90 ASP A N 1
ATOM 718 C CA . ASP A 1 90 ? -6.794 -0.392 9.229 1.00 84.06 90 ASP A CA 1
ATOM 719 C C . ASP A 1 90 ? -6.747 0.490 7.974 1.00 84.06 90 ASP A C 1
ATOM 721 O O . ASP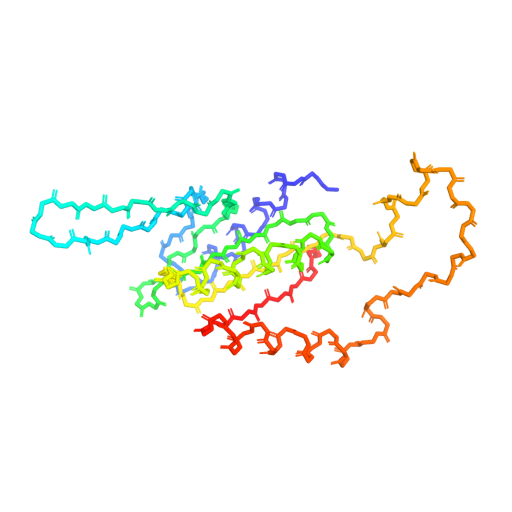 A 1 90 ? -6.512 1.694 8.001 1.00 84.06 90 ASP A O 1
ATOM 725 N N . CYS A 1 91 ? -6.866 -0.175 6.828 1.00 88.25 91 CYS A N 1
ATOM 726 C CA . CYS A 1 91 ? -6.964 0.446 5.519 1.00 88.25 91 CYS A CA 1
ATOM 727 C C . CYS A 1 91 ? -8.016 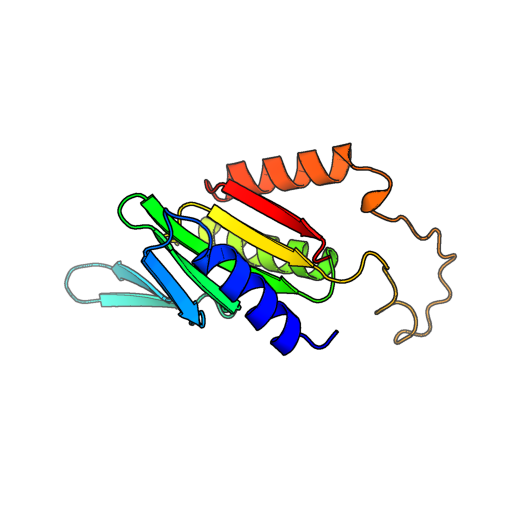-0.279 4.677 1.00 88.25 91 CYS A C 1
ATOM 729 O O . CYS A 1 91 ? -8.373 -1.434 4.940 1.00 88.25 91 CYS A O 1
ATOM 731 N N . LYS A 1 92 ? -8.515 0.403 3.652 1.00 89.88 92 LYS A N 1
ATOM 732 C CA . LYS A 1 92 ? -9.411 -0.145 2.638 1.00 89.88 92 LYS A CA 1
ATOM 733 C C . LYS A 1 92 ? -8.612 -0.813 1.526 1.00 89.88 92 LYS A C 1
ATOM 735 O O . LYS A 1 92 ? -8.885 -1.961 1.170 1.00 89.88 92 LYS A O 1
ATOM 740 N N . SER A 1 93 ? -7.631 -0.096 0.985 1.00 92.38 93 SER A N 1
ATOM 741 C CA . SER A 1 93 ? -6.754 -0.609 -0.058 1.00 92.38 93 SER A CA 1
ATOM 742 C C . SER A 1 93 ? -5.286 -0.300 0.207 1.00 92.38 93 SER A C 1
ATOM 744 O O . SER A 1 93 ? -4.925 0.631 0.931 1.00 92.38 93 SER A O 1
ATOM 746 N N . ILE A 1 94 ? -4.440 -1.121 -0.405 1.00 94.12 94 ILE A N 1
ATOM 747 C CA . ILE A 1 94 ? -2.992 -0.987 -0.383 1.00 94.12 94 ILE A CA 1
ATOM 748 C C . ILE A 1 94 ? -2.541 -0.756 -1.817 1.00 94.12 94 ILE A C 1
ATOM 750 O O . ILE A 1 94 ? -2.790 -1.576 -2.705 1.00 94.12 94 ILE A O 1
ATOM 754 N N . ARG A 1 95 ? -1.902 0.385 -2.049 1.00 94.69 95 ARG A N 1
ATOM 755 C CA . ARG A 1 95 ? -1.518 0.858 -3.373 1.00 94.69 95 ARG A CA 1
ATOM 756 C C . ARG A 1 95 ? -0.007 0.868 -3.504 1.00 94.69 95 ARG A C 1
ATOM 758 O O . ARG A 1 95 ? 0.685 1.405 -2.649 1.00 94.69 95 ARG A O 1
ATOM 765 N N . PHE A 1 96 ? 0.489 0.320 -4.599 1.00 92.88 96 PHE A N 1
ATOM 766 C CA . PHE A 1 96 ? 1.898 0.285 -4.944 1.00 92.88 96 PHE A CA 1
ATOM 767 C C . PHE A 1 96 ? 2.113 1.042 -6.244 1.00 92.88 96 PHE A C 1
ATOM 769 O O . PHE A 1 96 ? 1.451 0.761 -7.244 1.00 92.88 96 PHE A O 1
ATOM 776 N N . TYR A 1 97 ? 3.047 1.981 -6.217 1.00 91.31 97 TYR A N 1
ATOM 777 C CA . TYR A 1 97 ? 3.588 2.649 -7.386 1.00 91.31 97 TYR A CA 1
ATOM 778 C C . TYR A 1 97 ? 5.044 2.227 -7.555 1.00 91.31 97 TYR A C 1
ATOM 780 O O . TYR A 1 97 ? 5.799 2.267 -6.584 1.00 91.31 97 TYR A O 1
ATOM 788 N N . TYR A 1 98 ? 5.431 1.821 -8.762 1.00 87.69 98 TYR A N 1
ATOM 789 C CA . TYR A 1 98 ? 6.812 1.444 -9.077 1.00 87.69 98 TYR A CA 1
ATOM 790 C C . TYR A 1 98 ? 7.339 2.197 -10.296 1.00 87.69 98 TYR A C 1
ATOM 792 O O . TYR A 1 98 ? 6.569 2.497 -11.206 1.00 87.69 98 TYR A O 1
ATOM 800 N N . THR A 1 99 ? 8.630 2.523 -10.313 1.00 82.44 99 THR A N 1
ATOM 801 C CA . THR A 1 99 ? 9.237 3.352 -11.368 1.00 82.44 99 THR A CA 1
ATOM 802 C C . THR A 1 99 ? 9.809 2.546 -12.521 1.00 82.44 99 THR A C 1
ATOM 804 O O . THR A 1 99 ? 9.645 2.950 -13.673 1.00 82.44 99 THR A O 1
ATOM 807 N N . ASP A 1 100 ? 10.408 1.390 -12.230 1.00 73.12 100 ASP A N 1
ATOM 808 C CA . ASP A 1 100 ? 11.141 0.608 -13.223 1.00 73.12 100 ASP A CA 1
ATOM 809 C C . ASP A 1 100 ? 10.560 -0.795 -13.429 1.00 73.12 100 ASP A C 1
ATOM 811 O O . ASP A 1 100 ? 10.092 -1.449 -12.493 1.00 73.12 100 ASP A O 1
ATOM 815 N N . ASP A 1 101 ? 10.632 -1.254 -14.681 1.00 59.75 101 ASP A N 1
ATOM 816 C CA . ASP A 1 101 ? 10.256 -2.609 -15.109 1.00 59.75 101 ASP A CA 1
ATOM 817 C C . ASP A 1 101 ? 11.457 -3.568 -15.215 1.00 59.75 101 ASP A C 1
ATOM 819 O O . ASP A 1 101 ? 11.276 -4.739 -15.548 1.00 59.75 101 ASP A O 1
ATOM 823 N N . ASP A 1 102 ? 12.681 -3.124 -14.919 1.00 53.31 102 ASP A N 1
ATOM 824 C CA . ASP A 1 102 ? 13.868 -3.918 -15.231 1.00 53.31 102 ASP A CA 1
ATOM 825 C C . ASP A 1 102 ? 14.512 -4.553 -13.990 1.00 53.31 102 ASP A C 1
ATOM 827 O O . ASP A 1 102 ? 15.061 -3.912 -13.093 1.00 53.31 102 ASP A O 1
ATOM 831 N N . TYR A 1 103 ? 14.447 -5.884 -13.979 1.00 53.19 103 TYR A N 1
ATOM 832 C CA . TYR A 1 103 ? 15.297 -6.767 -13.193 1.00 53.19 103 TYR A CA 1
ATOM 833 C C . TYR A 1 103 ? 16.763 -6.512 -13.569 1.00 53.19 103 TYR A C 1
ATOM 835 O O . TYR A 1 103 ? 17.270 -7.081 -14.533 1.00 53.19 103 TYR A O 1
ATOM 843 N N . LEU A 1 104 ? 17.461 -5.662 -12.815 1.00 44.31 104 LEU A N 1
ATOM 844 C CA . LEU A 1 104 ? 18.908 -5.513 -12.981 1.00 44.31 104 LEU A CA 1
ATOM 845 C C . LEU A 1 104 ? 19.614 -5.082 -11.696 1.00 44.31 104 LEU A C 1
ATOM 847 O O . LEU A 1 104 ? 20.453 -4.203 -11.714 1.00 44.31 104 LEU A O 1
ATOM 851 N N . TYR A 1 105 ? 19.289 -5.688 -10.553 1.00 39.78 105 TYR A N 1
ATOM 852 C CA . TYR A 1 105 ? 20.075 -5.481 -9.331 1.00 39.78 105 TYR A CA 1
ATOM 853 C C . TYR A 1 105 ? 19.993 -6.714 -8.429 1.00 39.78 105 TYR A C 1
ATOM 855 O O . TYR A 1 105 ? 19.099 -6.804 -7.590 1.00 39.78 105 TYR A O 1
ATOM 863 N N . LYS A 1 106 ? 20.892 -7.690 -8.655 1.00 41.06 106 LYS A N 1
ATOM 864 C CA . LYS A 1 106 ? 21.482 -8.602 -7.635 1.00 41.06 106 LYS A CA 1
ATOM 865 C C . LYS A 1 106 ? 22.262 -9.801 -8.189 1.00 41.06 106 LYS A C 1
ATOM 867 O O . LYS A 1 106 ? 22.880 -10.505 -7.400 1.00 41.06 106 LYS A O 1
ATOM 872 N N . ALA A 1 107 ? 22.270 -10.050 -9.499 1.00 40.31 107 ALA A N 1
ATOM 873 C CA . ALA A 1 107 ? 23.082 -11.139 -10.056 1.00 40.31 107 ALA A CA 1
ATOM 874 C C . ALA A 1 107 ? 24.573 -10.762 -10.203 1.00 40.31 107 ALA A C 1
ATOM 876 O O . ALA A 1 107 ? 25.437 -11.621 -10.040 1.00 40.31 107 ALA A O 1
ATOM 877 N N . GLU A 1 108 ? 24.889 -9.483 -10.442 1.00 39.03 108 GLU A N 1
ATOM 878 C CA . GLU A 1 108 ? 26.274 -9.039 -10.682 1.00 39.03 108 GLU A CA 1
ATOM 879 C C . GLU A 1 108 ? 27.128 -8.933 -9.406 1.00 39.03 108 GLU A C 1
ATOM 881 O O . GLU A 1 108 ? 28.314 -9.250 -9.450 1.00 39.03 108 GLU A O 1
ATOM 886 N N . GLU A 1 109 ? 26.552 -8.596 -8.244 1.00 37.91 109 GLU A N 1
ATOM 887 C CA . GLU A 1 109 ? 27.320 -8.487 -6.985 1.00 37.91 109 GLU A CA 1
ATOM 888 C C . GLU A 1 109 ? 27.820 -9.839 -6.437 1.00 37.91 109 GLU A C 1
ATOM 890 O O . GLU A 1 109 ? 28.675 -9.867 -5.555 1.00 37.91 109 GLU A O 1
ATOM 895 N N . MET A 1 110 ? 27.322 -10.968 -6.954 1.00 42.09 110 MET A N 1
ATOM 896 C CA . MET A 1 110 ? 27.689 -12.312 -6.484 1.00 42.09 110 MET A CA 1
ATOM 897 C C . MET A 1 110 ? 28.582 -13.102 -7.453 1.00 42.09 110 MET A C 1
ATOM 899 O O . MET A 1 110 ? 28.832 -14.281 -7.210 1.00 42.09 110 MET A O 1
ATOM 903 N N . GLY A 1 111 ? 29.073 -12.497 -8.544 1.00 39.66 111 GLY A N 1
ATOM 904 C CA . GLY A 1 111 ? 30.000 -13.163 -9.477 1.00 39.66 111 GLY A CA 1
ATOM 905 C C . GLY A 1 111 ? 29.434 -14.415 -10.167 1.00 39.66 111 GLY A C 1
ATOM 906 O O . GLY A 1 111 ? 30.189 -15.233 -10.692 1.00 39.66 111 GLY A O 1
ATOM 907 N N . LEU A 1 112 ? 28.111 -14.589 -10.162 1.00 41.81 112 LEU A N 1
ATOM 908 C CA . LEU A 1 112 ? 27.430 -15.731 -10.760 1.00 41.81 112 LEU A CA 1
ATOM 909 C C . LEU A 1 112 ? 27.087 -15.409 -12.214 1.00 41.81 112 LEU A C 1
ATOM 911 O O . LEU A 1 112 ? 26.090 -14.745 -12.498 1.00 41.81 112 LEU A O 1
ATOM 915 N N . ALA A 1 113 ? 27.893 -15.927 -13.143 1.00 45.84 113 ALA A N 1
ATOM 916 C CA . ALA A 1 113 ? 27.511 -16.027 -14.546 1.00 45.84 113 ALA A CA 1
ATOM 917 C C . ALA A 1 113 ? 26.303 -16.971 -14.654 1.00 45.84 113 ALA A C 1
ATOM 919 O O . ALA A 1 113 ? 26.441 -18.189 -14.725 1.00 45.84 113 ALA A O 1
ATOM 920 N N . THR A 1 114 ? 25.104 -16.405 -14.607 1.00 42.56 114 THR A N 1
ATOM 921 C CA . THR A 1 114 ? 23.863 -17.114 -14.904 1.00 42.56 114 THR A CA 1
ATOM 922 C C . THR A 1 114 ? 23.402 -16.634 -16.267 1.00 42.56 114 THR A C 1
ATOM 924 O O . THR A 1 114 ? 23.340 -15.433 -16.514 1.00 42.56 114 THR A O 1
ATOM 927 N N . SER A 1 115 ? 23.154 -17.569 -17.183 1.00 40.56 115 SER A N 1
ATOM 928 C CA . SER A 1 115 ? 22.519 -17.301 -18.471 1.00 40.56 115 SER A CA 1
ATOM 929 C C . SER A 1 115 ? 21.198 -16.573 -18.208 1.00 40.56 115 SER A C 1
ATOM 931 O O . SER A 1 115 ? 20.226 -17.188 -17.771 1.00 40.56 115 SER A O 1
ATOM 933 N N . GLN A 1 116 ? 21.207 -15.251 -18.375 1.00 38.84 116 GLN A N 1
ATOM 934 C CA . GLN A 1 116 ? 20.076 -14.370 -18.116 1.00 38.84 116 GLN A CA 1
ATOM 935 C C . GLN A 1 116 ? 19.018 -14.577 -19.206 1.00 38.84 116 GLN A C 1
ATOM 937 O O . GLN A 1 116 ? 18.982 -13.857 -20.198 1.00 38.84 116 GLN A O 1
ATOM 942 N N . GLU A 1 117 ? 18.129 -15.553 -19.026 1.00 39.72 117 GLU A N 1
ATOM 943 C CA . GLU A 1 117 ? 16.765 -15.365 -19.516 1.00 39.72 117 GLU A CA 1
ATOM 944 C C . GLU A 1 117 ? 16.118 -14.339 -18.586 1.00 39.72 117 GLU A C 1
ATOM 946 O O . GLU A 1 117 ? 15.680 -14.645 -17.475 1.00 39.72 117 GLU A O 1
ATOM 951 N N . THR A 1 118 ? 16.157 -13.077 -18.999 1.00 42.84 118 THR A N 1
ATOM 952 C CA . THR A 1 118 ? 15.512 -11.968 -18.303 1.00 42.84 118 THR A CA 1
ATOM 953 C C . THR A 1 118 ? 14.000 -12.140 -18.436 1.00 42.84 118 THR A C 1
ATOM 955 O O . THR A 1 118 ? 13.381 -11.588 -19.339 1.00 42.84 118 THR A O 1
ATOM 958 N N . TYR A 1 119 ? 13.387 -12.945 -17.568 1.00 45.38 119 TYR A N 1
ATOM 959 C CA . TYR A 1 119 ? 11.930 -13.040 -17.503 1.00 45.38 119 TYR A CA 1
ATOM 960 C C . TYR A 1 119 ? 11.389 -11.734 -16.931 1.00 45.38 119 TYR A C 1
ATOM 962 O O . TYR A 1 119 ? 11.453 -11.502 -15.719 1.00 45.38 119 TYR A O 1
ATOM 970 N N . LYS A 1 120 ? 10.845 -10.865 -17.787 1.00 53.12 120 LYS A N 1
ATOM 971 C CA . LYS A 1 120 ? 10.089 -9.723 -17.285 1.00 53.12 120 LYS A CA 1
ATOM 972 C C . LYS A 1 120 ? 8.737 -10.243 -16.818 1.00 53.12 120 LYS A C 1
ATOM 974 O O . LYS A 1 120 ? 7.958 -10.785 -17.591 1.00 53.12 120 LYS A O 1
ATOM 979 N N . ILE A 1 121 ? 8.433 -10.071 -15.535 1.00 53.22 121 ILE A N 1
ATOM 980 C CA . ILE A 1 121 ? 7.107 -10.404 -14.985 1.00 53.22 121 ILE A CA 1
ATOM 981 C C . ILE A 1 121 ? 6.003 -9.600 -15.705 1.00 53.22 121 ILE A C 1
ATOM 983 O O . ILE A 1 121 ? 4.861 -10.052 -15.786 1.00 53.22 121 ILE A O 1
ATOM 987 N N . SER A 1 122 ? 6.349 -8.439 -16.273 1.00 55.06 122 SER A N 1
ATOM 988 C CA . SER A 1 122 ? 5.476 -7.639 -17.136 1.00 55.06 122 SER A CA 1
ATOM 989 C C . SER A 1 122 ? 5.101 -8.3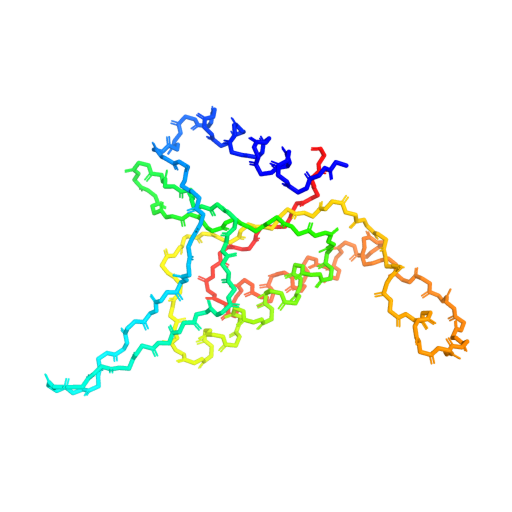27 -18.458 1.00 55.06 122 SER A C 1
ATOM 991 O O . SER A 1 122 ? 4.041 -8.013 -18.997 1.00 55.06 122 SER A O 1
ATOM 993 N N . ASP A 1 123 ? 5.878 -9.307 -18.929 1.00 58.81 123 ASP A N 1
ATOM 994 C CA . ASP A 1 123 ? 5.585 -10.078 -20.148 1.00 58.81 123 ASP A CA 1
ATOM 995 C C . ASP A 1 123 ? 4.525 -11.176 -19.910 1.00 58.81 123 ASP A C 1
ATOM 997 O O . ASP A 1 123 ? 3.984 -11.749 -20.856 1.00 58.81 123 ASP A O 1
ATOM 1001 N N . GLU A 1 124 ? 4.159 -11.445 -18.649 1.00 66.62 124 GLU A N 1
ATOM 1002 C CA . GLU A 1 124 ? 3.128 -12.417 -18.264 1.00 66.62 124 GLU A CA 1
ATOM 1003 C C . GLU A 1 124 ? 2.042 -11.783 -17.369 1.00 66.62 124 GLU A C 1
ATOM 1005 O O . GLU A 1 124 ? 1.872 -12.156 -16.198 1.00 66.62 124 GLU A O 1
ATOM 1010 N N . PRO A 1 125 ? 1.232 -10.855 -17.915 1.00 68.81 125 PRO A N 1
ATOM 1011 C CA . PRO A 1 125 ? 0.262 -10.064 -17.150 1.00 68.81 125 PRO A CA 1
ATOM 1012 C C . PRO A 1 125 ? -0.752 -10.919 -16.379 1.00 68.81 125 PRO A C 1
ATOM 1014 O O . PRO A 1 125 ? -1.211 -10.533 -15.301 1.00 68.81 125 PRO A O 1
ATOM 1017 N N . ASN A 1 126 ? -1.066 -12.115 -16.883 1.00 75.19 126 ASN A N 1
ATOM 1018 C CA . ASN A 1 126 ? -1.958 -13.064 -16.222 1.00 75.19 126 ASN A CA 1
ATOM 1019 C C . ASN A 1 126 ? -1.345 -13.654 -14.943 1.00 75.19 126 ASN A C 1
ATOM 1021 O O . ASN A 1 126 ? -2.051 -13.805 -13.947 1.00 75.19 126 ASN A O 1
ATOM 1025 N N . LYS A 1 127 ? -0.038 -13.963 -14.926 1.00 74.75 127 LYS A N 1
ATOM 1026 C CA . LYS A 1 127 ? 0.621 -14.507 -13.725 1.00 74.75 127 LYS A CA 1
ATOM 1027 C C . LYS A 1 127 ? 0.733 -13.451 -12.633 1.00 74.75 127 LYS A C 1
ATOM 1029 O O . LYS A 1 127 ? 0.426 -13.747 -11.480 1.00 74.75 127 LYS A O 1
ATOM 1034 N N . LEU A 1 128 ? 1.093 -12.220 -13.000 1.00 79.00 128 LEU A N 1
ATOM 1035 C CA . LEU A 1 128 ? 1.121 -11.102 -12.059 1.00 79.00 128 LEU A CA 1
ATOM 1036 C C . LEU A 1 128 ? -0.276 -10.826 -11.486 1.00 79.00 128 LEU A C 1
ATOM 1038 O O . LEU A 1 128 ? -0.430 -10.698 -10.274 1.00 79.00 128 LEU A O 1
ATOM 1042 N N . SER A 1 129 ? -1.302 -10.804 -12.339 1.00 81.00 129 SER A N 1
ATOM 1043 C CA . SER A 1 129 ? -2.690 -10.583 -11.914 1.00 81.00 129 SER A CA 1
ATOM 1044 C C . SER A 1 129 ? -3.187 -11.678 -10.962 1.00 81.00 129 SER A C 1
ATOM 1046 O O . SER A 1 129 ? -3.772 -11.365 -9.926 1.00 81.00 129 SER A O 1
ATOM 1048 N N . ASN A 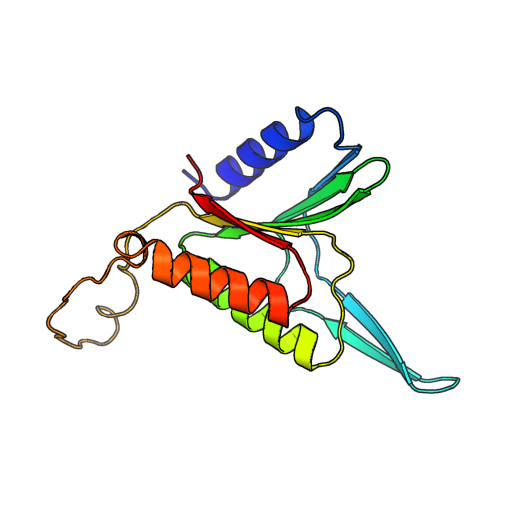1 130 ? -2.888 -12.950 -11.249 1.00 85.25 130 ASN A N 1
ATOM 1049 C CA . ASN A 1 130 ? -3.218 -14.074 -10.365 1.00 85.25 130 ASN A CA 1
ATOM 1050 C C . ASN A 1 130 ? -2.491 -13.983 -9.017 1.00 85.25 130 ASN A C 1
ATOM 1052 O O . ASN A 1 130 ? -3.089 -14.237 -7.972 1.00 85.25 130 ASN A O 1
ATOM 1056 N N . LEU A 1 131 ? -1.216 -13.584 -9.021 1.00 86.38 131 LEU A N 1
ATOM 1057 C CA . LEU A 1 131 ? -0.441 -13.394 -7.797 1.00 86.38 131 LEU A CA 1
ATOM 1058 C C . LEU A 1 131 ? -1.007 -12.255 -6.936 1.00 86.38 131 LEU A C 1
ATOM 1060 O O . LEU A 1 131 ? -1.144 -12.406 -5.723 1.00 86.38 131 LEU A O 1
ATOM 1064 N N . ILE A 1 132 ? -1.371 -11.127 -7.552 1.00 88.88 132 ILE A N 1
ATOM 1065 C CA . ILE A 1 132 ? -2.001 -9.996 -6.857 1.00 88.88 132 ILE A CA 1
ATOM 1066 C C . ILE A 1 132 ? -3.357 -10.411 -6.278 1.00 88.88 132 ILE A C 1
ATOM 1068 O O . ILE A 1 132 ? -3.644 -10.085 -5.126 1.00 88.88 132 ILE A O 1
ATOM 1072 N N . ALA A 1 133 ? -4.169 -11.153 -7.036 1.00 89.12 133 ALA A N 1
ATOM 1073 C CA . ALA A 1 133 ? -5.450 -11.668 -6.560 1.00 89.12 133 ALA A CA 1
ATOM 1074 C C . ALA A 1 133 ? -5.271 -12.585 -5.340 1.00 89.12 133 ALA A C 1
ATOM 1076 O O . ALA A 1 133 ? -5.977 -12.422 -4.346 1.00 89.12 133 ALA A O 1
ATOM 1077 N N . TRP A 1 134 ? -4.273 -13.474 -5.369 1.00 90.81 134 TRP A N 1
ATOM 1078 C CA . TRP A 1 134 ? -3.932 -14.328 -4.231 1.00 90.81 134 TRP A CA 1
ATOM 1079 C C . TRP A 1 134 ? -3.524 -13.520 -2.990 1.00 90.81 134 TRP A C 1
ATOM 1081 O O . TRP A 1 134 ? -4.008 -13.788 -1.891 1.00 90.81 134 TRP A O 1
ATOM 1091 N N . TYR A 1 135 ? -2.682 -12.490 -3.145 1.00 92.12 135 TYR A N 1
ATOM 1092 C CA . TYR A 1 135 ? -2.330 -11.600 -2.032 1.00 92.12 135 TYR A CA 1
ATOM 1093 C C . TYR A 1 135 ? -3.537 -10.821 -1.505 1.00 92.12 135 TYR A C 1
ATOM 1095 O O . TYR A 1 135 ? -3.665 -10.647 -0.295 1.00 92.12 135 TYR A O 1
ATOM 1103 N N . SER A 1 136 ? -4.416 -10.354 -2.392 1.00 92.62 136 SER A N 1
ATOM 1104 C CA . SER A 1 136 ? -5.618 -9.609 -2.017 1.00 92.62 136 SER A CA 1
ATOM 1105 C C . SER A 1 136 ? -6.565 -10.452 -1.168 1.00 92.62 136 SER A C 1
ATOM 1107 O O . SER A 1 136 ? -7.011 -9.979 -0.121 1.00 92.62 136 SER A O 1
ATOM 1109 N N . ASP A 1 137 ? -6.792 -11.707 -1.563 1.00 91.44 137 ASP A N 1
ATOM 1110 C CA . ASP A 1 137 ? -7.577 -12.679 -0.798 1.00 91.44 137 ASP A CA 1
ATOM 1111 C C . ASP A 1 137 ? -6.925 -12.975 0.562 1.00 91.44 137 ASP A C 1
ATOM 1113 O O . ASP A 1 137 ? -7.543 -12.802 1.612 1.00 91.44 137 ASP A O 1
ATOM 1117 N N . LYS A 1 138 ? -5.623 -13.287 0.562 1.00 90.44 138 LYS A N 1
ATOM 1118 C CA . LYS A 1 138 ? -4.866 -13.610 1.780 1.00 90.44 138 LYS A CA 1
ATOM 1119 C C . LYS A 1 138 ? -4.824 -12.465 2.796 1.00 90.44 138 LYS A C 1
ATOM 1121 O O . LYS A 1 138 ? -4.900 -12.697 4.002 1.00 90.44 138 LYS A O 1
ATOM 1126 N N . ILE A 1 139 ? -4.655 -11.229 2.329 1.00 91.31 139 ILE A N 1
ATOM 1127 C CA . ILE A 1 139 ? -4.588 -10.039 3.189 1.00 91.31 139 ILE A CA 1
ATOM 1128 C C . ILE A 1 139 ? -6.006 -9.579 3.579 1.00 91.31 139 ILE A C 1
ATOM 1130 O O . ILE A 1 139 ? -6.190 -8.974 4.638 1.00 91.31 139 ILE A O 1
ATOM 1134 N N . GLY A 1 140 ? -7.017 -9.890 2.761 1.00 90.94 140 GLY A N 1
ATOM 1135 C CA . GLY A 1 140 ? -8.390 -9.410 2.920 1.00 90.94 140 GLY A CA 1
ATOM 1136 C C . GLY A 1 140 ? -8.536 -7.922 2.593 1.00 90.94 140 GLY A C 1
ATOM 1137 O O . GLY A 1 140 ? -9.382 -7.241 3.172 1.00 90.94 140 GLY A O 1
ATOM 1138 N N . LYS A 1 141 ? -7.672 -7.392 1.718 1.00 92.19 141 LYS A N 1
ATOM 1139 C CA . LYS A 1 141 ? -7.618 -5.975 1.324 1.00 92.19 141 LYS A CA 1
ATOM 1140 C C . LYS A 1 141 ? -7.463 -5.863 -0.181 1.00 92.19 141 LYS A C 1
ATOM 1142 O O . LYS A 1 141 ? -6.822 -6.708 -0.805 1.00 92.19 141 LYS A O 1
ATOM 1147 N N . GLN A 1 142 ? -8.004 -4.799 -0.766 1.00 93.19 142 GLN A N 1
ATOM 1148 C CA . GLN A 1 142 ? -7.789 -4.529 -2.183 1.00 93.19 142 GLN A CA 1
ATOM 1149 C C . GLN A 1 142 ? -6.324 -4.140 -2.411 1.00 93.19 142 GLN A C 1
ATOM 1151 O O . GLN A 1 142 ? -5.834 -3.194 -1.796 1.00 93.19 142 GLN A O 1
ATOM 1156 N N . ILE A 1 143 ? -5.642 -4.849 -3.309 1.00 94.00 143 ILE A N 1
ATOM 1157 C CA . ILE A 1 143 ? -4.270 -4.535 -3.713 1.00 94.00 143 ILE A CA 1
ATOM 1158 C C . ILE A 1 143 ? -4.297 -3.894 -5.097 1.00 94.00 143 ILE A C 1
ATOM 1160 O O . ILE A 1 143 ? -4.875 -4.442 -6.033 1.00 94.00 143 ILE A O 1
ATOM 1164 N N . ILE A 1 144 ? -3.673 -2.727 -5.226 1.00 92.25 144 ILE A N 1
ATOM 1165 C CA . ILE A 1 144 ? -3.578 -1.988 -6.485 1.00 92.25 144 ILE A CA 1
ATOM 1166 C C . ILE A 1 144 ? -2.099 -1.771 -6.772 1.00 92.25 144 ILE A C 1
ATOM 1168 O O . ILE A 1 144 ? -1.428 -1.094 -6.003 1.00 92.25 144 ILE A O 1
ATOM 1172 N N . ILE A 1 145 ? -1.588 -2.304 -7.878 1.00 89.75 145 ILE A N 1
ATOM 1173 C CA . ILE A 1 145 ? -0.209 -2.063 -8.317 1.00 89.75 145 ILE A CA 1
ATOM 1174 C C . ILE A 1 145 ? -0.254 -1.283 -9.628 1.00 89.75 145 ILE A C 1
ATOM 1176 O O . ILE A 1 145 ? -0.989 -1.651 -10.543 1.00 89.75 145 ILE A O 1
ATOM 1180 N N . LYS A 1 146 ? 0.493 -0.182 -9.707 1.00 88.12 146 LYS A N 1
ATOM 1181 C CA . LYS A 1 146 ? 0.562 0.697 -10.877 1.00 88.12 146 LYS A CA 1
ATOM 1182 C C . LYS A 1 146 ? 2.001 1.092 -11.162 1.00 88.12 146 LYS A C 1
ATOM 1184 O O . LYS A 1 146 ? 2.771 1.347 -10.242 1.00 88.12 146 LYS A O 1
ATOM 1189 N N . ARG A 1 147 ? 2.340 1.205 -12.442 1.00 85.69 147 ARG A N 1
ATOM 1190 C CA . ARG A 1 147 ? 3.576 1.866 -12.849 1.00 85.69 147 ARG A CA 1
ATOM 1191 C C . ARG A 1 147 ? 3.429 3.375 -12.645 1.00 85.69 147 ARG A C 1
ATOM 1193 O O . ARG A 1 147 ? 2.356 3.935 -12.884 1.00 85.69 147 ARG A O 1
ATOM 1200 N N . ALA A 1 148 ? 4.473 4.012 -12.139 1.00 82.38 148 ALA A N 1
ATOM 1201 C CA . ALA A 1 148 ? 4.552 5.450 -11.979 1.00 82.38 148 ALA A CA 1
ATOM 1202 C C . ALA A 1 148 ? 5.055 6.073 -13.288 1.00 82.38 148 ALA A C 1
ATOM 1204 O O . ALA A 1 148 ? 6.252 6.085 -13.559 1.00 82.38 148 ALA A O 1
ATOM 1205 N N . GLU A 1 149 ? 4.116 6.546 -14.106 1.00 70.44 149 GLU A N 1
ATOM 1206 C CA . GLU A 1 149 ? 4.372 7.432 -15.253 1.00 70.44 149 GLU A CA 1
ATOM 1207 C C . GLU A 1 149 ? 4.668 8.854 -14.779 1.00 70.44 149 GLU A C 1
ATOM 1209 O O . GLU A 1 149 ? 4.107 9.265 -13.733 1.00 70.44 149 GLU A O 1
#

Sequence (149 aa):
MLKEELVEKISKKFEREGRVKDVIKGDYINNYKKIGAYKAVSKTLNFKPDLIIEYENSGVDYVFILGSLVECLGVLGKIALFKEMQIDLDCKSIRFYYTDDDYLYKAEEMGLATSQETYKISDEPNKLSNLIAWYSDKIGKQIIIKRAE

Secondary structure (DSSP, 8-state):
--HHHHHHHHHHHHHTSTTEEEEEE---EEEEEE-SSS-EEEEEES---SEEEEETTTEEEEEEEEEEHHHHHHHHHHHHHHHHTT---S-SEEEEEEEE----SSSGGGT---------GGG-HHHHHHHHHHHHHHHTSEEEEEE--

Radius of gyration: 17.45 Å; chains: 1; bounding box: 46×34×52 Å

pLDDT: mean 77.87, std 16.3, range [37.91, 94.69]